Protein AF-A0A7X9KDM9-F1 (afdb_monomer_lite)

Secondary structure (DSSP, 8-state):
-HHHHHHHHHHHHHHT--HHHHHHHHHHTTTT-----SSTHHHHHHHHHHHHHHHHH-TTS-HHHHHHHHHTTTS----S-HHHHHHHHHHHHHHGGGTPPPPGGG--SHHHHHHHHHHHHHHHHHHHTT-----

Sequence (135 aa):
MRRVSILSGRLASAVGEDVEAAVVMGFLHDCARTDDKAGDGHAHDSSVLARRLLGRFYPHLDADRICHAIARHADGEVTDDGLAACLWDADRLELKRIGREIDLDLLSTEVAWRLARARAARRAVLIGGGHDGKS

pLDDT: mean 90.5, std 13.22, range [48.62, 98.75]

Structure (mmCIF, N/CA/C/O backbone):
data_AF-A0A7X9KDM9-F1
#
_entry.id   AF-A0A7X9KDM9-F1
#
loop_
_atom_site.group_PDB
_atom_site.id
_atom_site.type_symbol
_atom_site.label_atom_id
_atom_site.label_alt_id
_atom_site.label_comp_id
_atom_site.label_asym_id
_atom_site.label_entity_id
_atom_site.label_seq_id
_atom_site.pdbx_PDB_ins_code
_atom_site.Cartn_x
_atom_site.Cartn_y
_atom_site.Cartn_z
_atom_site.occupancy
_atom_site.B_iso_or_equiv
_atom_site.auth_seq_id
_atom_site.auth_comp_id
_atom_site.auth_asym_id
_atom_site.auth_atom_id
_atom_site.pdbx_PDB_model_num
ATOM 1 N N . MET A 1 1 ? 4.914 -9.417 3.758 1.00 69.62 1 MET A N 1
ATOM 2 C CA . MET A 1 1 ? 4.442 -8.777 5.011 1.00 69.62 1 MET A CA 1
ATOM 3 C C . MET A 1 1 ? 5.359 -7.658 5.519 1.00 69.62 1 MET A C 1
ATOM 5 O O . MET A 1 1 ? 5.106 -6.523 5.150 1.00 69.62 1 MET A O 1
ATOM 9 N N . ARG A 1 2 ? 6.447 -7.893 6.286 1.00 89.38 2 ARG A N 1
ATOM 10 C CA . ARG A 1 2 ? 7.178 -6.790 6.979 1.00 89.38 2 ARG A CA 1
ATOM 11 C C . ARG A 1 2 ? 7.693 -5.654 6.076 1.00 89.38 2 ARG A C 1
ATOM 13 O O . ARG A 1 2 ? 7.636 -4.497 6.475 1.00 89.38 2 ARG A O 1
ATOM 20 N N . ARG A 1 3 ? 8.227 -5.957 4.887 1.00 95.25 3 ARG A N 1
ATOM 21 C CA . ARG A 1 3 ? 8.768 -4.919 3.984 1.00 95.25 3 ARG A CA 1
ATOM 22 C C . ARG A 1 3 ? 7.677 -4.065 3.349 1.00 95.25 3 ARG A C 1
ATOM 24 O O . ARG A 1 3 ? 7.818 -2.850 3.364 1.00 95.25 3 ARG A O 1
ATOM 31 N N . VAL A 1 4 ? 6.610 -4.706 2.870 1.00 97.38 4 VAL A N 1
ATOM 32 C CA . VAL A 1 4 ? 5.429 -4.028 2.319 1.00 97.38 4 VAL A CA 1
ATOM 33 C C . VAL A 1 4 ? 4.838 -3.104 3.379 1.00 97.38 4 VAL A C 1
ATOM 35 O O . VAL A 1 4 ? 4.771 -1.914 3.142 1.00 97.38 4 VAL A O 1
ATOM 38 N N . SER A 1 5 ? 4.597 -3.598 4.599 1.00 98.19 5 SER A N 1
ATOM 39 C CA . SER A 1 5 ? 4.143 -2.785 5.742 1.00 98.19 5 SER A CA 1
ATOM 40 C C . SER A 1 5 ? 4.987 -1.521 5.980 1.00 98.19 5 SER A C 1
ATOM 42 O O . SER A 1 5 ? 4.458 -0.412 6.026 1.00 98.19 5 SER A O 1
ATOM 44 N N . ILE A 1 6 ? 6.316 -1.656 6.064 1.00 98.38 6 ILE A N 1
ATOM 45 C CA . ILE A 1 6 ? 7.209 -0.503 6.272 1.00 98.38 6 ILE A CA 1
ATOM 46 C C . ILE A 1 6 ? 7.176 0.455 5.074 1.00 98.38 6 ILE A C 1
ATOM 48 O O . ILE A 1 6 ? 7.240 1.672 5.251 1.00 98.38 6 ILE A O 1
ATOM 52 N N . LEU A 1 7 ? 7.138 -0.077 3.852 1.00 98.25 7 LEU A N 1
ATOM 53 C CA . LEU A 1 7 ? 7.154 0.729 2.639 1.00 98.25 7 LEU A CA 1
ATOM 54 C C . LEU A 1 7 ? 5.825 1.465 2.431 1.00 98.25 7 LEU A C 1
ATOM 56 O O . LEU A 1 7 ? 5.871 2.655 2.144 1.00 98.25 7 LEU A O 1
ATOM 60 N N . SER A 1 8 ? 4.683 0.821 2.676 1.00 98.62 8 SER A N 1
ATOM 61 C CA . SER A 1 8 ? 3.361 1.453 2.672 1.00 98.62 8 SER A CA 1
ATOM 62 C C . SER A 1 8 ? 3.309 2.626 3.644 1.00 98.62 8 SER A C 1
ATOM 64 O O . SER A 1 8 ? 2.908 3.710 3.244 1.00 98.62 8 SER A O 1
ATOM 66 N N . GLY A 1 9 ? 3.814 2.467 4.874 1.00 98.75 9 GLY A N 1
ATOM 67 C CA . GLY A 1 9 ? 3.894 3.577 5.832 1.00 98.75 9 GLY A CA 1
ATOM 68 C C . GLY A 1 9 ? 4.768 4.743 5.355 1.00 98.75 9 GLY A C 1
ATOM 69 O O . GLY A 1 9 ? 4.432 5.908 5.559 1.00 98.75 9 GLY A O 1
ATOM 70 N N . ARG A 1 10 ? 5.884 4.453 4.672 1.00 98.69 10 ARG A N 1
ATOM 71 C CA . ARG A 1 10 ? 6.751 5.494 4.086 1.00 98.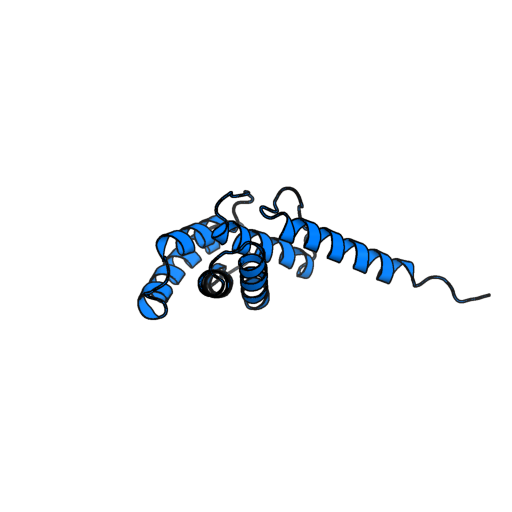69 10 ARG A CA 1
ATOM 72 C C . ARG A 1 10 ? 6.089 6.217 2.918 1.00 98.69 10 ARG A C 1
ATOM 74 O O . ARG A 1 10 ? 6.263 7.425 2.802 1.00 98.69 10 ARG A O 1
ATOM 81 N N . LEU A 1 11 ? 5.376 5.488 2.060 1.00 98.69 11 LEU A N 1
ATOM 82 C CA . LEU A 1 1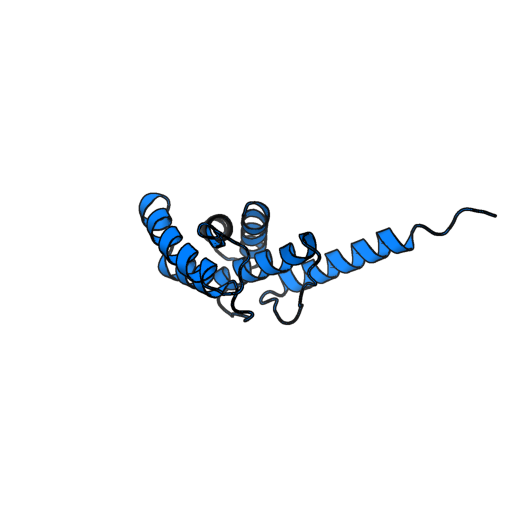1 ? 4.617 6.079 0.960 1.00 98.69 11 L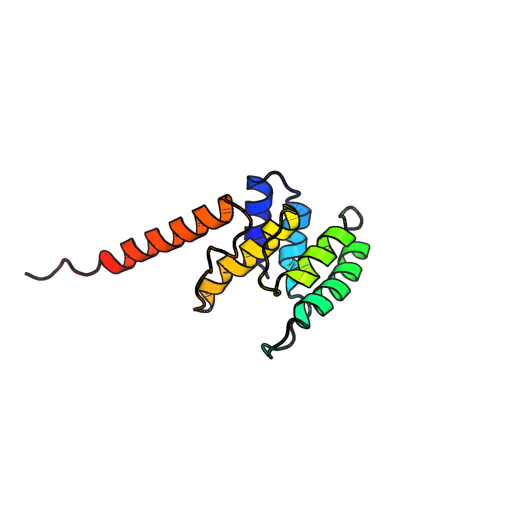EU A CA 1
ATOM 83 C C . LEU A 1 11 ? 3.481 6.945 1.509 1.00 98.69 11 LEU A C 1
ATOM 85 O O . LEU A 1 11 ? 3.395 8.103 1.120 1.00 98.69 11 LEU A O 1
ATOM 89 N N . ALA A 1 12 ? 2.724 6.449 2.493 1.00 98.75 12 ALA A N 1
ATOM 90 C CA . ALA A 1 12 ? 1.642 7.189 3.140 1.00 98.75 12 ALA A CA 1
ATOM 91 C C . ALA A 1 12 ? 2.138 8.504 3.747 1.00 98.75 12 ALA A C 1
ATOM 93 O O . ALA A 1 12 ? 1.602 9.568 3.450 1.00 98.75 12 ALA A O 1
ATOM 94 N N . SER A 1 13 ? 3.255 8.459 4.482 1.00 98.69 13 SER A N 1
ATOM 95 C CA . SER A 1 13 ? 3.890 9.669 5.010 1.00 98.69 13 SER A CA 1
ATOM 96 C C . SER A 1 13 ? 4.304 10.661 3.917 1.00 98.69 13 SER A C 1
ATOM 98 O O . SER A 1 13 ? 4.322 11.859 4.182 1.00 98.69 13 SER A O 1
ATOM 100 N N . ALA A 1 14 ? 4.685 10.191 2.726 1.00 98.38 14 ALA A N 1
ATOM 101 C CA . ALA A 1 14 ? 5.126 11.050 1.630 1.00 98.38 14 ALA A CA 1
ATOM 102 C C . ALA A 1 14 ? 3.961 11.662 0.837 1.00 98.38 14 ALA A C 1
ATOM 104 O O . ALA A 1 14 ? 4.135 12.733 0.260 1.00 98.38 14 ALA A O 1
ATOM 105 N N . VAL A 1 15 ? 2.800 11.000 0.805 1.00 97.94 15 VAL A N 1
ATOM 106 C CA . VAL A 1 15 ? 1.601 11.482 0.094 1.00 97.94 15 VAL A CA 1
ATOM 107 C C . VAL A 1 15 ? 0.565 12.135 1.015 1.00 97.94 15 VAL A C 1
ATOM 109 O O . VAL A 1 15 ? -0.435 12.645 0.528 1.00 97.94 15 VAL A O 1
ATOM 112 N N . GLY A 1 16 ? 0.814 12.168 2.329 1.00 98.06 16 GLY A N 1
ATOM 113 C CA . GLY A 1 16 ? -0.076 12.800 3.308 1.00 98.06 16 GLY A CA 1
ATOM 114 C C . GLY A 1 16 ? -1.249 11.923 3.759 1.00 98.06 16 GLY A C 1
ATOM 115 O O . GLY A 1 16 ? -2.267 12.455 4.186 1.00 98.06 16 GLY A O 1
ATOM 116 N N . GLU A 1 17 ? -1.110 10.601 3.666 1.00 98.44 17 GLU A N 1
ATOM 117 C CA . GLU A 1 17 ? -2.104 9.618 4.114 1.00 98.44 17 GLU A CA 1
ATOM 118 C C . GLU A 1 17 ? -1.806 9.090 5.525 1.00 98.44 17 GLU A C 1
ATOM 120 O O . GLU A 1 17 ? -0.718 9.285 6.079 1.00 98.44 17 GLU A O 1
ATOM 125 N N . ASP A 1 18 ? -2.779 8.383 6.102 1.00 98.50 18 ASP A N 1
ATOM 126 C CA . ASP A 1 18 ? -2.650 7.765 7.422 1.00 98.50 18 ASP A CA 1
ATOM 127 C C . ASP A 1 18 ? -1.565 6.669 7.429 1.00 98.50 18 ASP A C 1
ATOM 129 O O . ASP A 1 18 ? -1.691 5.595 6.831 1.00 98.50 18 ASP A O 1
ATOM 133 N N . VAL A 1 19 ? -0.474 6.951 8.146 1.00 98.75 19 VAL A N 1
ATOM 134 C CA . VAL A 1 19 ? 0.683 6.059 8.266 1.00 98.75 19 VAL A CA 1
ATOM 135 C C . VAL A 1 19 ? 0.350 4.795 9.056 1.00 98.75 19 VAL A C 1
ATOM 137 O O . VAL A 1 19 ? 0.853 3.726 8.707 1.00 98.75 19 VAL A O 1
ATOM 140 N N . GLU A 1 20 ? -0.470 4.881 10.107 1.00 98.69 20 GLU A N 1
ATOM 141 C CA . GLU A 1 20 ? -0.842 3.710 10.905 1.00 98.69 20 GLU A CA 1
ATOM 142 C C . GLU A 1 20 ? -1.685 2.756 10.062 1.00 98.69 20 GLU A C 1
ATOM 144 O O . GLU A 1 20 ? -1.341 1.575 9.948 1.00 98.69 20 GLU A O 1
ATOM 149 N N . ALA A 1 21 ? -2.717 3.282 9.396 1.00 98.69 21 ALA A N 1
ATOM 150 C CA . ALA A 1 21 ? -3.554 2.507 8.490 1.00 98.69 21 ALA A CA 1
ATOM 151 C C . ALA A 1 21 ? -2.713 1.820 7.406 1.00 98.69 21 ALA A C 1
ATOM 153 O O . ALA A 1 21 ? -2.875 0.621 7.157 1.00 98.69 21 ALA A O 1
ATOM 154 N N . ALA A 1 22 ? -1.746 2.541 6.830 1.00 98.69 22 ALA A N 1
ATOM 155 C CA . ALA A 1 22 ? -0.881 2.004 5.792 1.00 98.69 22 ALA A CA 1
ATOM 156 C C . ALA A 1 22 ? 0.061 0.894 6.286 1.00 98.69 22 ALA A C 1
ATOM 158 O O . ALA A 1 22 ? 0.258 -0.123 5.612 1.00 98.69 22 ALA A O 1
ATOM 159 N N . VAL A 1 23 ? 0.633 1.062 7.478 1.00 98.69 23 VAL A N 1
ATOM 160 C CA . VAL A 1 23 ? 1.489 0.049 8.110 1.00 98.69 23 VAL A CA 1
ATOM 161 C C . VAL A 1 23 ? 0.684 -1.206 8.441 1.00 98.69 23 VAL A C 1
ATOM 163 O O . VAL A 1 23 ? 1.142 -2.316 8.142 1.00 98.69 23 VAL A O 1
ATOM 166 N N . VAL A 1 24 ? -0.507 -1.041 9.024 1.00 98.50 24 VAL A N 1
ATOM 167 C CA . VAL A 1 24 ? -1.397 -2.142 9.413 1.00 98.50 24 VAL A CA 1
ATOM 168 C C . VAL A 1 24 ? -1.877 -2.905 8.182 1.00 98.50 24 VAL A C 1
ATOM 170 O O . VAL A 1 24 ? -1.694 -4.122 8.119 1.00 98.50 24 VAL A O 1
ATOM 173 N N . MET A 1 25 ? -2.397 -2.226 7.155 1.00 97.94 25 MET A N 1
ATOM 174 C CA . MET A 1 25 ? -2.857 -2.907 5.938 1.00 97.94 25 MET A CA 1
ATOM 175 C C . MET A 1 25 ? -1.711 -3.634 5.223 1.00 97.94 25 MET A C 1
ATOM 177 O O . MET A 1 25 ? -1.868 -4.783 4.819 1.00 97.94 25 MET A O 1
ATOM 181 N N . GLY A 1 26 ? -0.515 -3.036 5.153 1.00 98.12 26 GLY A N 1
ATOM 182 C CA . GLY A 1 26 ? 0.650 -3.684 4.550 1.00 98.12 26 GLY A CA 1
ATOM 183 C C . GLY A 1 26 ? 1.143 -4.898 5.343 1.00 98.12 26 GLY A C 1
ATOM 184 O O . GLY A 1 26 ? 1.766 -5.799 4.776 1.00 98.12 26 GLY A O 1
ATOM 185 N N . PHE A 1 27 ? 0.848 -4.980 6.642 1.00 98.00 27 PHE A N 1
ATOM 186 C CA . PHE A 1 27 ? 1.095 -6.190 7.424 1.00 98.00 27 PHE A CA 1
ATOM 187 C C . PHE A 1 27 ? 0.059 -7.282 7.118 1.00 98.00 27 PHE A 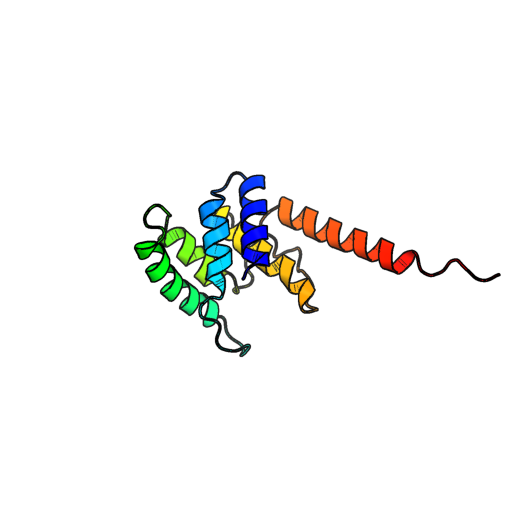C 1
ATOM 189 O O . PHE A 1 27 ? 0.427 -8.450 7.006 1.00 98.00 27 PHE A O 1
ATOM 196 N N . LEU A 1 28 ? -1.204 -6.891 6.926 1.00 97.31 28 LEU A N 1
ATOM 197 C CA . LEU A 1 28 ? -2.347 -7.791 6.769 1.00 97.31 28 LEU A CA 1
ATOM 198 C C . LEU A 1 28 ? -2.637 -8.242 5.326 1.00 97.31 28 LEU A C 1
ATOM 200 O O . LEU A 1 28 ? -3.335 -9.236 5.165 1.00 97.31 28 LEU A O 1
ATOM 204 N N . HIS A 1 29 ? -2.124 -7.566 4.293 1.00 95.94 29 HIS A N 1
ATOM 205 C CA . HIS A 1 29 ? -2.573 -7.769 2.900 1.00 95.94 29 HIS A CA 1
ATOM 206 C C . HIS A 1 29 ? -2.480 -9.207 2.362 1.00 95.94 29 HIS A C 1
ATOM 208 O O . HIS A 1 29 ? -3.265 -9.582 1.501 1.00 95.94 29 HIS A O 1
ATOM 214 N N . ASP A 1 30 ? -1.570 -10.008 2.918 1.00 94.19 30 ASP A N 1
ATOM 215 C CA . ASP A 1 30 ? -1.331 -11.407 2.546 1.00 94.19 30 ASP A CA 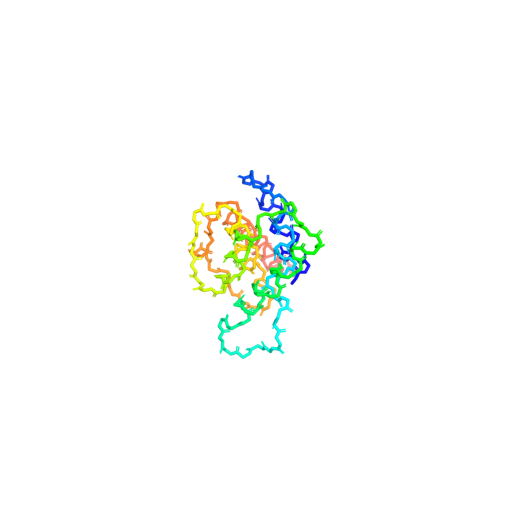1
ATOM 216 C C . ASP A 1 30 ? -1.605 -12.395 3.686 1.00 94.19 30 ASP A C 1
ATOM 218 O O . ASP A 1 30 ? -1.124 -13.529 3.663 1.00 94.19 30 ASP A O 1
ATOM 222 N N . CYS A 1 31 ? -2.286 -11.970 4.755 1.00 93.06 31 CYS A N 1
ATOM 223 C CA . CYS A 1 31 ? -2.408 -12.771 5.978 1.00 93.06 31 CYS A CA 1
ATOM 224 C C . CYS A 1 31 ? -3.147 -14.104 5.790 1.00 93.06 31 CYS A C 1
ATOM 226 O O . CYS A 1 31 ? -2.994 -14.990 6.629 1.00 93.06 31 CYS A O 1
ATOM 228 N N . ALA A 1 32 ? -3.890 -14.264 4.693 1.00 90.81 32 ALA A N 1
ATOM 229 C CA . ALA A 1 32 ? -4.558 -15.506 4.319 1.00 90.81 32 ALA A CA 1
ATOM 230 C C . ALA A 1 32 ? -3.872 -16.268 3.166 1.00 90.81 32 ALA A C 1
ATOM 232 O O . ALA A 1 32 ? -4.430 -17.244 2.666 1.00 90.81 32 ALA A O 1
ATOM 233 N N . ARG A 1 33 ? -2.670 -15.868 2.724 1.00 85.00 33 ARG A N 1
ATOM 234 C CA . ARG A 1 33 ? -1.947 -16.589 1.665 1.00 85.00 33 ARG A CA 1
ATOM 235 C C . ARG A 1 33 ? -1.497 -17.962 2.173 1.00 85.00 33 ARG A C 1
ATOM 237 O O . ARG A 1 33 ? -0.664 -18.052 3.073 1.00 85.00 33 ARG A O 1
ATOM 244 N N . THR A 1 34 ? -2.054 -19.023 1.592 1.00 78.19 34 THR A N 1
ATOM 245 C CA . THR A 1 34 ? -1.784 -20.420 1.981 1.00 78.19 34 THR A CA 1
ATOM 246 C C . THR A 1 34 ? -0.971 -21.194 0.942 1.00 78.19 34 THR A C 1
ATOM 248 O O . THR A 1 34 ? -0.258 -22.123 1.317 1.00 78.19 34 THR A O 1
ATOM 251 N N . ASP A 1 35 ? -1.003 -20.792 -0.331 1.00 68.62 35 ASP A N 1
ATOM 252 C CA . ASP A 1 35 ? -0.117 -21.278 -1.390 1.00 68.62 35 ASP A CA 1
ATOM 253 C C . ASP A 1 35 ? 0.112 -20.212 -2.487 1.00 68.62 35 ASP A C 1
ATOM 255 O O . ASP A 1 35 ? -0.511 -19.152 -2.479 1.00 68.62 35 ASP A O 1
ATOM 259 N N . ASP A 1 36 ? 1.053 -20.481 -3.402 1.00 64.06 36 ASP A N 1
ATOM 260 C CA . ASP A 1 36 ? 1.366 -19.633 -4.570 1.00 64.06 36 ASP A CA 1
ATOM 261 C C . ASP A 1 36 ? 0.528 -20.026 -5.810 1.00 64.06 36 ASP A C 1
ATOM 263 O O . ASP A 1 36 ? 0.927 -19.766 -6.952 1.00 64.06 36 ASP A O 1
ATOM 267 N N . LYS A 1 37 ? -0.601 -20.732 -5.633 1.00 54.75 37 LYS A N 1
ATOM 268 C CA . LYS A 1 37 ? -1.414 -21.168 -6.776 1.00 54.75 37 LYS A CA 1
ATOM 269 C C . LYS A 1 37 ? -2.140 -19.976 -7.395 1.00 54.75 37 LYS A C 1
ATOM 271 O O . LYS A 1 37 ? -2.507 -19.022 -6.722 1.00 54.75 37 LYS A O 1
ATOM 276 N N . ALA A 1 38 ? -2.318 -20.037 -8.711 1.00 48.62 38 ALA A N 1
ATOM 277 C CA . ALA A 1 38 ? -2.860 -18.941 -9.500 1.00 48.62 38 ALA A CA 1
ATOM 278 C C . ALA A 1 38 ? -4.291 -18.569 -9.066 1.00 48.62 38 ALA A C 1
ATOM 280 O O . ALA A 1 38 ? -5.210 -19.376 -9.208 1.00 48.62 38 ALA A O 1
ATOM 281 N N . GLY A 1 39 ? -4.461 -17.335 -8.584 1.00 62.44 39 GLY A N 1
ATOM 282 C CA . GLY A 1 39 ? -5.750 -16.682 -8.359 1.00 62.44 39 GLY A CA 1
ATOM 283 C C . GLY A 1 39 ? -5.684 -15.611 -7.267 1.00 62.44 39 GLY A C 1
ATOM 284 O O . GLY A 1 39 ? -4.959 -15.764 -6.290 1.00 62.44 39 GLY A O 1
ATOM 285 N N . ASP A 1 40 ? -6.501 -14.564 -7.391 1.00 64.38 40 ASP A N 1
ATOM 286 C CA . ASP A 1 40 ? -6.586 -13.454 -6.419 1.00 64.38 40 ASP A CA 1
ATOM 287 C C . ASP A 1 40 ? -7.371 -13.823 -5.142 1.00 64.38 40 ASP A C 1
ATOM 289 O O . ASP A 1 40 ? -7.736 -12.970 -4.331 1.00 64.38 40 ASP A O 1
ATOM 293 N N . GLY A 1 41 ? -7.625 -15.121 -4.926 1.00 79.88 41 GLY A N 1
ATOM 294 C CA . GLY A 1 41 ? -8.344 -15.627 -3.756 1.00 79.88 41 GLY A CA 1
ATOM 295 C C . GLY A 1 41 ? -7.684 -15.213 -2.440 1.00 79.88 41 GLY A C 1
ATOM 296 O O . GLY A 1 41 ? -8.382 -14.861 -1.491 1.00 79.88 41 GLY A O 1
ATOM 297 N N . HIS A 1 42 ? -6.345 -15.137 -2.397 1.00 88.75 42 HIS A N 1
ATOM 298 C CA . HIS A 1 42 ? -5.637 -14.701 -1.188 1.00 88.75 42 HIS A CA 1
ATOM 299 C C . HIS A 1 42 ? -5.952 -13.249 -0.821 1.00 88.75 42 HIS A C 1
ATOM 301 O O . HIS A 1 42 ? -5.960 -12.930 0.367 1.00 88.75 42 HIS A O 1
ATOM 307 N N . ALA A 1 43 ? -6.193 -12.370 -1.799 1.00 91.75 43 ALA A N 1
ATOM 308 C CA . ALA A 1 43 ? -6.487 -10.962 -1.553 1.00 91.75 43 ALA A CA 1
ATOM 309 C C . ALA A 1 43 ? -7.868 -10.822 -0.904 1.00 91.75 43 ALA A C 1
ATOM 311 O O . ALA A 1 43 ? -8.008 -10.181 0.144 1.00 91.75 43 ALA A O 1
ATOM 312 N N . HIS A 1 44 ? -8.867 -11.515 -1.460 1.00 92.69 44 HIS A N 1
ATOM 313 C CA . HIS A 1 44 ? -10.201 -11.583 -0.873 1.00 92.69 44 HIS A CA 1
ATOM 314 C C . HIS A 1 44 ? -10.167 -12.175 0.542 1.00 92.69 44 HIS A C 1
ATOM 316 O O . HIS A 1 44 ? -10.626 -11.531 1.489 1.00 92.69 44 HIS A O 1
ATOM 322 N N . ASP A 1 45 ? -9.561 -13.349 0.721 1.00 93.44 45 ASP A N 1
ATOM 323 C CA . ASP A 1 45 ? -9.507 -14.028 2.018 1.00 93.44 45 ASP A CA 1
ATOM 324 C C . ASP A 1 45 ? -8.749 -13.200 3.068 1.00 93.44 45 ASP A C 1
ATOM 326 O O . ASP A 1 45 ? -9.165 -13.110 4.230 1.00 93.44 45 ASP A O 1
ATOM 330 N N . SER A 1 46 ? -7.672 -12.520 2.656 1.00 95.75 46 SER A N 1
ATOM 331 C CA . SER A 1 46 ? -6.918 -11.620 3.533 1.00 95.75 46 SER A CA 1
ATOM 332 C C . SER A 1 46 ? -7.756 -10.415 3.946 1.00 95.75 46 SER A C 1
ATOM 334 O O . SER A 1 46 ? -7.651 -9.988 5.092 1.00 95.75 46 SER A O 1
ATOM 336 N N . SER A 1 47 ? -8.636 -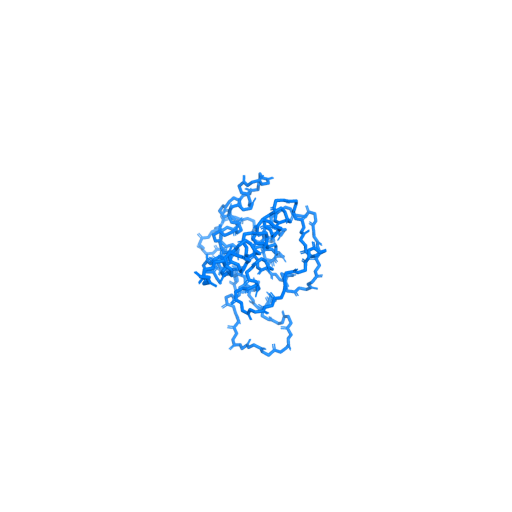9.898 3.081 1.00 96.94 47 SER A N 1
ATOM 337 C CA . SER A 1 47 ? -9.552 -8.808 3.443 1.00 96.94 47 SER A CA 1
ATOM 338 C C . SER A 1 47 ? -10.575 -9.245 4.503 1.00 96.94 47 SER A C 1
ATOM 340 O O . SER A 1 47 ? -10.828 -8.521 5.470 1.00 96.94 47 SER A O 1
ATOM 342 N N . VAL A 1 48 ? -11.105 -10.469 4.390 1.00 96.19 48 VAL A N 1
ATOM 343 C CA . VAL A 1 48 ? -12.055 -11.039 5.357 1.00 96.19 48 VAL A CA 1
ATOM 344 C C . VAL A 1 48 ? -11.384 -11.250 6.716 1.00 96.19 48 VAL A C 1
ATOM 346 O O . VAL A 1 48 ? -11.959 -10.909 7.756 1.00 96.19 48 VAL A O 1
ATOM 349 N N . LEU A 1 49 ? -10.158 -11.782 6.727 1.00 96.38 49 LEU A N 1
ATOM 350 C CA . LEU A 1 49 ? -9.381 -11.953 7.954 1.00 96.38 49 LEU A CA 1
ATOM 351 C C . LEU A 1 49 ? -8.969 -10.599 8.557 1.00 96.38 49 LEU A C 1
ATOM 353 O O . LEU A 1 49 ? -9.119 -10.399 9.767 1.00 96.38 49 LEU A O 1
ATOM 357 N N . ALA A 1 50 ? -8.529 -9.649 7.728 1.00 97.62 50 ALA A N 1
ATOM 358 C CA . ALA A 1 50 ? -8.155 -8.305 8.151 1.00 97.62 50 ALA A CA 1
ATOM 359 C C . ALA A 1 50 ? -9.311 -7.597 8.860 1.00 97.62 50 ALA A C 1
ATOM 361 O O . ALA A 1 50 ? -9.098 -7.053 9.940 1.00 97.62 50 ALA A O 1
ATOM 362 N N . ARG A 1 51 ? -10.547 -7.685 8.347 1.00 98.31 51 ARG A N 1
ATOM 363 C CA . ARG A 1 51 ? -11.731 -7.086 8.990 1.00 98.31 51 ARG A CA 1
ATOM 364 C C . ARG A 1 51 ? -11.893 -7.511 10.448 1.00 98.31 51 ARG A C 1
ATOM 366 O O . ARG A 1 51 ? -12.156 -6.678 11.314 1.00 98.31 51 ARG A O 1
ATOM 373 N N . ARG A 1 52 ? -11.718 -8.806 10.733 1.00 97.19 52 ARG A N 1
ATOM 374 C CA . ARG A 1 52 ? -11.831 -9.347 12.099 1.00 97.19 52 ARG A CA 1
ATOM 375 C C . ARG A 1 52 ? -10.728 -8.809 13.011 1.00 97.19 52 ARG A C 1
ATOM 377 O O . ARG A 1 52 ? -10.986 -8.518 14.176 1.00 97.19 52 ARG A O 1
ATOM 384 N N . LEU A 1 53 ? -9.507 -8.686 12.490 1.00 97.69 53 LEU A N 1
ATOM 385 C CA . LEU A 1 53 ? -8.354 -8.179 13.236 1.00 97.69 53 LEU A CA 1
ATOM 386 C C . LEU A 1 53 ? -8.452 -6.671 13.485 1.00 97.69 53 LEU A C 1
ATOM 388 O O . LEU A 1 53 ? -8.189 -6.233 14.602 1.00 97.69 53 LEU A O 1
ATOM 392 N N . LEU A 1 54 ? -8.892 -5.898 12.492 1.00 98.31 54 LEU A N 1
ATOM 393 C CA . LEU A 1 54 ? -9.109 -4.454 12.599 1.00 98.31 54 LEU A CA 1
ATOM 394 C C . LEU A 1 54 ? -10.155 -4.143 13.666 1.00 98.31 54 LEU A C 1
ATOM 396 O O . LEU A 1 54 ? -9.857 -3.421 14.608 1.00 98.31 54 LEU A O 1
ATOM 400 N N . GLY A 1 55 ? -11.327 -4.783 13.616 1.00 97.75 55 GLY A N 1
ATOM 401 C CA . GLY A 1 55 ? -12.368 -4.559 14.625 1.00 97.75 55 GLY A CA 1
ATOM 402 C C . GLY A 1 55 ? -11.937 -4.910 16.057 1.00 97.75 55 GLY A C 1
ATOM 403 O O . GLY A 1 55 ? -12.450 -4.333 17.011 1.00 97.75 55 GLY A O 1
ATOM 404 N N . ARG A 1 56 ? -10.985 -5.839 16.224 1.00 97.69 56 ARG A N 1
ATOM 405 C CA . ARG A 1 56 ? -10.492 -6.262 17.542 1.00 97.69 56 ARG A CA 1
ATOM 406 C C . ARG A 1 56 ? -9.337 -5.411 18.068 1.00 97.69 56 ARG A C 1
ATOM 408 O O . ARG A 1 56 ? -9.287 -5.159 19.268 1.00 97.69 56 ARG A O 1
ATOM 415 N N . PHE A 1 57 ? -8.382 -5.055 17.212 1.00 98.19 57 PHE A N 1
ATOM 416 C CA . PHE A 1 57 ? -7.103 -4.465 17.626 1.00 98.19 57 PHE A CA 1
ATOM 417 C C . PHE A 1 57 ? -6.912 -3.019 17.166 1.00 98.19 57 PHE A C 1
ATOM 419 O O . PHE A 1 57 ? -6.117 -2.307 17.767 1.00 98.19 57 PHE A O 1
ATOM 426 N N . TYR A 1 58 ? -7.648 -2.588 16.142 1.00 98.00 58 TYR A N 1
ATOM 427 C CA . TYR A 1 58 ? -7.553 -1.257 15.543 1.00 98.00 58 TYR A CA 1
ATOM 428 C C . TYR A 1 58 ? -8.947 -0.661 15.270 1.00 98.00 58 TYR A C 1
ATOM 430 O O . TYR A 1 58 ? -9.250 -0.297 14.132 1.00 98.00 58 TYR A O 1
ATOM 438 N N . PRO A 1 59 ? -9.835 -0.585 16.280 1.00 97.75 59 PRO A N 1
ATOM 439 C CA . PRO A 1 59 ? -11.220 -0.150 16.082 1.00 97.75 59 PRO A CA 1
ATOM 440 C C . PRO A 1 59 ? -11.348 1.323 15.662 1.00 97.75 59 PRO A C 1
ATOM 442 O O . PRO A 1 59 ? -12.432 1.750 15.278 1.00 97.75 59 PRO A O 1
ATOM 445 N N . HIS A 1 60 ? -10.269 2.104 15.763 1.00 98.25 60 HIS A N 1
ATOM 446 C CA . HIS A 1 60 ? -10.206 3.502 15.339 1.00 98.25 60 HIS A CA 1
ATOM 447 C C . HIS A 1 60 ? -9.883 3.683 13.851 1.00 98.25 60 HIS A C 1
ATOM 449 O O . HIS A 1 60 ? -10.038 4.790 13.345 1.00 98.25 60 HIS A O 1
ATOM 455 N N . LEU A 1 61 ? -9.433 2.632 13.159 1.00 98.31 61 LEU A N 1
ATOM 456 C CA . LEU A 1 61 ? -9.115 2.691 11.733 1.00 98.31 61 LEU A CA 1
ATOM 457 C C . LEU A 1 61 ? -10.354 2.423 10.873 1.00 98.31 61 LEU A C 1
ATOM 459 O O . LEU A 1 61 ? -11.228 1.633 11.236 1.00 98.31 61 LEU A O 1
ATOM 463 N N . ASP A 1 62 ? -10.386 3.023 9.682 1.00 98.12 62 ASP A N 1
ATOM 464 C CA . ASP A 1 62 ? -11.416 2.753 8.679 1.00 98.12 62 ASP A CA 1
ATOM 465 C C . ASP A 1 62 ? -11.240 1.343 8.093 1.00 98.12 62 ASP A C 1
ATOM 467 O O . ASP A 1 62 ? -10.489 1.102 7.141 1.00 98.12 62 ASP A O 1
ATOM 471 N N . ALA A 1 63 ? -11.935 0.382 8.702 1.00 98.19 63 ALA A N 1
ATOM 472 C CA . ALA A 1 63 ? -11.864 -1.010 8.297 1.00 98.19 63 ALA A CA 1
ATOM 473 C C . ALA A 1 63 ? -12.401 -1.243 6.879 1.00 98.19 63 ALA A C 1
ATOM 475 O O . ALA A 1 63 ? -11.925 -2.160 6.211 1.00 98.19 63 ALA A O 1
ATOM 476 N N . ASP A 1 64 ? -13.357 -0.442 6.403 1.00 98.31 64 ASP A N 1
ATOM 477 C CA . ASP A 1 64 ? -13.942 -0.615 5.073 1.00 98.31 64 ASP A CA 1
ATOM 478 C C . ASP A 1 64 ? -12.942 -0.209 3.993 1.00 98.31 64 ASP A C 1
ATOM 480 O O . ASP A 1 64 ? -12.661 -1.010 3.094 1.00 98.31 64 ASP A O 1
ATOM 484 N N . ARG A 1 65 ? -12.320 0.968 4.142 1.00 98.31 65 ARG A N 1
ATOM 485 C CA . ARG A 1 65 ? -11.265 1.452 3.238 1.00 98.31 65 ARG A CA 1
ATOM 486 C C . ARG A 1 65 ? -10.063 0.505 3.215 1.00 98.31 65 ARG A C 1
ATOM 488 O O . ARG A 1 65 ? -9.593 0.130 2.140 1.00 98.31 65 ARG A O 1
ATOM 495 N N . ILE A 1 66 ? -9.612 0.036 4.384 1.00 98.56 66 ILE A N 1
ATOM 496 C CA . ILE A 1 66 ? -8.492 -0.917 4.484 1.00 98.56 66 ILE A CA 1
ATOM 497 C C . ILE A 1 66 ? -8.837 -2.262 3.832 1.00 98.56 66 ILE A C 1
ATOM 499 O O . ILE A 1 66 ? -8.031 -2.807 3.077 1.00 98.56 66 ILE A O 1
ATOM 503 N N . CYS A 1 67 ? -10.019 -2.820 4.108 1.00 98.25 67 CYS A N 1
ATOM 504 C CA . CYS A 1 67 ? -10.410 -4.105 3.527 1.00 98.25 67 CYS A CA 1
ATOM 505 C C . CYS A 1 67 ? -10.563 -4.012 2.007 1.00 98.25 67 CYS A C 1
ATOM 507 O O . CYS A 1 67 ? -10.177 -4.951 1.316 1.00 98.25 67 CYS A O 1
ATOM 509 N N . HIS A 1 68 ? -11.069 -2.890 1.485 1.00 97.94 68 HIS A N 1
ATOM 510 C CA . HIS A 1 68 ? -11.129 -2.645 0.046 1.00 97.94 68 HIS A CA 1
ATOM 511 C C . HIS A 1 68 ? -9.729 -2.638 -0.583 1.00 97.94 68 HIS A C 1
ATOM 513 O O . HIS A 1 68 ? -9.486 -3.363 -1.547 1.00 97.94 68 HIS A O 1
ATOM 519 N N . ALA A 1 69 ? -8.786 -1.894 0.009 1.00 98.12 69 ALA A N 1
ATOM 520 C CA . ALA A 1 69 ? -7.402 -1.856 -0.456 1.00 98.12 69 ALA A CA 1
ATOM 521 C C . ALA A 1 69 ? -6.757 -3.253 -0.469 1.00 98.12 69 ALA A C 1
ATOM 523 O O . ALA A 1 69 ? -6.090 -3.614 -1.439 1.00 98.12 69 ALA A O 1
ATOM 524 N N . ILE A 1 70 ? -6.978 -4.057 0.578 1.00 97.88 70 ILE A N 1
ATOM 525 C CA . ILE A 1 70 ? -6.461 -5.430 0.664 1.00 97.88 70 ILE A CA 1
ATOM 526 C C . ILE A 1 70 ? -7.119 -6.342 -0.375 1.00 97.88 70 ILE A C 1
ATOM 528 O O . ILE A 1 70 ? -6.415 -7.107 -1.023 1.00 97.88 70 ILE A O 1
ATOM 532 N N . ALA A 1 71 ? -8.435 -6.268 -0.567 1.00 96.62 71 ALA A N 1
ATOM 533 C CA . ALA A 1 71 ? -9.152 -7.170 -1.470 1.00 96.62 71 ALA A CA 1
ATOM 534 C C . ALA A 1 71 ? -8.720 -7.037 -2.938 1.00 96.62 71 ALA A C 1
ATOM 536 O O . ALA A 1 71 ? -8.878 -7.989 -3.691 1.00 96.62 71 ALA A O 1
ATOM 537 N N . ARG A 1 72 ? -8.189 -5.870 -3.320 1.00 95.75 72 ARG A N 1
ATOM 538 C CA . ARG A 1 72 ? -7.879 -5.492 -4.707 1.00 95.75 72 ARG A CA 1
ATOM 539 C C . ARG A 1 72 ? -6.378 -5.407 -5.011 1.00 95.75 72 ARG A C 1
ATOM 541 O O . ARG A 1 72 ? -5.992 -5.076 -6.128 1.00 95.75 72 ARG A O 1
ATOM 548 N N . HIS A 1 73 ? -5.504 -5.658 -4.029 1.00 95.31 73 HIS A N 1
ATOM 549 C CA . HIS A 1 73 ? -4.067 -5.370 -4.176 1.00 95.31 73 HIS A CA 1
ATOM 550 C C . HIS A 1 73 ? -3.369 -6.188 -5.275 1.00 95.31 73 HIS A C 1
ATOM 552 O O . HIS A 1 73 ? -2.346 -5.748 -5.806 1.00 95.31 73 HIS A O 1
ATOM 558 N N . ALA A 1 74 ? -3.915 -7.358 -5.619 1.00 91.88 74 ALA A N 1
ATOM 559 C CA . ALA A 1 74 ? -3.349 -8.277 -6.602 1.00 91.88 74 ALA A CA 1
ATOM 560 C C . ALA A 1 74 ? -3.900 -8.079 -8.028 1.00 91.88 74 ALA A C 1
ATOM 562 O O . ALA A 1 74 ? -3.325 -8.611 -8.973 1.00 91.88 74 ALA A O 1
ATOM 563 N N . ASP A 1 75 ? -4.925 -7.243 -8.205 1.00 92.00 75 ASP A N 1
ATOM 564 C CA . ASP A 1 75 ? -5.764 -7.228 -9.415 1.00 92.00 75 ASP A CA 1
ATOM 565 C C . ASP A 1 75 ? -5.112 -6.522 -10.618 1.00 92.00 75 ASP A C 1
ATOM 567 O O . ASP A 1 75 ? -5.673 -6.479 -11.709 1.00 92.00 75 ASP A O 1
ATOM 571 N N . GLY A 1 76 ? -3.914 -5.958 -10.435 1.00 90.88 76 GLY A N 1
ATOM 572 C CA . GLY A 1 76 ? -3.158 -5.325 -11.519 1.00 90.88 76 GLY A CA 1
ATOM 573 C C . GLY A 1 76 ? -3.707 -3.971 -11.980 1.00 90.88 76 GLY A C 1
ATOM 574 O O . GLY A 1 76 ? -3.527 -3.610 -13.136 1.00 90.88 76 GLY A O 1
ATOM 575 N N . GLU A 1 77 ? -4.356 -3.211 -11.095 1.00 93.44 77 GLU A N 1
ATOM 576 C CA . GLU A 1 77 ? -4.933 -1.893 -11.409 1.00 93.44 77 GLU A CA 1
ATOM 577 C C . GLU A 1 77 ? -4.238 -0.732 -10.681 1.00 93.44 77 GLU A C 1
ATOM 579 O O . GLU A 1 77 ? -3.527 -0.935 -9.696 1.00 93.44 77 GLU A O 1
ATOM 584 N N . VAL A 1 78 ? -4.466 0.502 -11.132 1.00 97.25 78 VAL A N 1
ATOM 585 C CA . VAL A 1 78 ? -4.088 1.738 -10.418 1.00 97.25 78 VAL A CA 1
ATOM 586 C C . VAL A 1 78 ? -5.302 2.357 -9.725 1.00 97.25 78 VAL A C 1
ATOM 588 O O . VAL A 1 78 ? -6.440 2.013 -10.038 1.00 97.25 78 VAL A O 1
ATOM 591 N N . THR A 1 79 ? -5.073 3.252 -8.766 1.00 98.06 79 THR A N 1
ATOM 592 C CA . THR A 1 79 ? -6.148 3.890 -7.993 1.00 98.06 79 THR A CA 1
ATOM 593 C C . THR A 1 79 ? -5.812 5.326 -7.609 1.00 98.06 79 THR A C 1
ATOM 595 O O . THR A 1 79 ? -4.649 5.652 -7.375 1.00 98.06 79 THR A O 1
ATOM 598 N N . ASP A 1 80 ? -6.850 6.157 -7.492 1.00 97.31 80 ASP A N 1
ATOM 599 C CA . ASP A 1 80 ? -6.771 7.520 -6.956 1.00 97.31 80 ASP A CA 1
ATOM 600 C C . ASP A 1 80 ? -6.964 7.563 -5.425 1.00 97.31 80 ASP A C 1
ATOM 602 O O . ASP A 1 80 ? -6.760 8.605 -4.800 1.00 97.31 80 ASP A O 1
ATOM 606 N N . ASP A 1 81 ? -7.345 6.445 -4.790 1.00 98.06 81 ASP A N 1
ATOM 607 C CA . ASP A 1 81 ? -7.377 6.352 -3.328 1.00 98.06 81 ASP A CA 1
ATOM 608 C C . ASP A 1 81 ? -5.946 6.272 -2.782 1.00 98.06 81 ASP A C 1
ATOM 610 O O . ASP A 1 81 ? -5.258 5.261 -2.942 1.00 98.06 81 ASP A O 1
ATOM 614 N N . GLY A 1 82 ? -5.493 7.342 -2.123 1.00 98.31 82 GLY A N 1
ATOM 615 C CA . GLY A 1 82 ? -4.103 7.476 -1.686 1.00 98.31 82 GLY A CA 1
ATOM 616 C C . GLY A 1 82 ? -3.643 6.369 -0.736 1.00 98.31 82 GLY A C 1
ATOM 617 O O . GLY A 1 82 ? -2.498 5.914 -0.823 1.00 98.31 82 GLY A O 1
ATOM 618 N N . LEU A 1 83 ? -4.527 5.883 0.139 1.00 98.12 83 LEU A N 1
ATOM 619 C CA . LEU A 1 83 ? -4.203 4.799 1.059 1.00 98.12 83 LEU A CA 1
ATOM 620 C C . LEU A 1 83 ? -4.038 3.475 0.301 1.00 98.12 83 LEU A C 1
ATOM 622 O O . LEU A 1 83 ? -2.999 2.833 0.437 1.00 98.12 83 LEU A O 1
ATOM 626 N N . ALA A 1 84 ? -4.989 3.092 -0.553 1.00 98.62 84 ALA A N 1
ATOM 627 C CA . ALA A 1 84 ? -4.890 1.896 -1.387 1.00 98.62 84 ALA A CA 1
ATOM 628 C C . ALA A 1 84 ? -3.662 1.940 -2.309 1.00 98.62 84 ALA A C 1
ATOM 630 O O . ALA A 1 84 ? -2.902 0.969 -2.363 1.00 98.62 84 ALA A O 1
ATOM 631 N N . ALA A 1 85 ? -3.397 3.091 -2.933 1.00 98.62 85 ALA A N 1
ATOM 632 C CA . ALA A 1 85 ? -2.213 3.332 -3.751 1.00 98.62 85 ALA A CA 1
ATOM 633 C C . ALA A 1 85 ? -0.915 3.007 -2.987 1.00 98.62 85 ALA A C 1
ATOM 635 O O . ALA A 1 85 ? -0.044 2.308 -3.506 1.00 98.62 85 ALA A O 1
ATOM 636 N N . CYS A 1 86 ? -0.803 3.419 -1.718 1.00 98.69 86 CYS A N 1
ATOM 637 C CA . CYS A 1 86 ? 0.364 3.121 -0.881 1.00 98.69 86 CYS A CA 1
ATOM 638 C C . CYS A 1 86 ? 0.560 1.622 -0.600 1.00 98.69 86 CYS A C 1
ATOM 640 O O . CYS A 1 86 ? 1.700 1.174 -0.438 1.00 98.69 86 CYS A O 1
ATOM 642 N N . LEU A 1 87 ? -0.515 0.835 -0.500 1.00 98.62 87 LEU A N 1
ATOM 643 C CA . LEU A 1 87 ? -0.406 -0.619 -0.347 1.00 98.62 87 LEU A CA 1
ATOM 644 C C . LEU A 1 87 ? 0.059 -1.258 -1.651 1.00 98.62 87 LEU A C 1
ATOM 646 O O . LEU A 1 87 ? 1.033 -2.012 -1.656 1.00 98.62 87 LEU A O 1
ATOM 650 N N . TRP A 1 88 ? -0.635 -0.944 -2.742 1.00 98.19 88 TRP A N 1
ATOM 651 C CA . TRP A 1 88 ? -0.435 -1.593 -4.033 1.00 98.19 88 TRP A CA 1
ATOM 652 C C . TRP A 1 88 ? 0.956 -1.293 -4.586 1.00 98.19 88 TRP A C 1
ATOM 654 O O . TRP A 1 88 ? 1.682 -2.206 -4.982 1.00 98.19 88 TRP A O 1
ATOM 664 N N . ASP A 1 89 ? 1.382 -0.032 -4.512 1.00 98.44 89 ASP A N 1
ATOM 665 C CA . ASP A 1 89 ? 2.722 0.379 -4.917 1.00 98.44 89 ASP A CA 1
ATOM 666 C C . ASP A 1 89 ? 3.797 -0.312 -4.077 1.00 98.44 89 ASP A C 1
ATOM 668 O O . ASP A 1 89 ? 4.806 -0.774 -4.611 1.00 98.44 89 ASP A O 1
ATOM 672 N N . ALA A 1 90 ? 3.603 -0.410 -2.757 1.00 98.25 90 ALA A N 1
ATOM 673 C CA . ALA A 1 90 ? 4.569 -1.061 -1.880 1.00 98.25 90 ALA A CA 1
ATOM 674 C C . ALA A 1 90 ? 4.714 -2.558 -2.182 1.00 98.25 90 ALA A C 1
ATOM 676 O O . ALA A 1 90 ? 5.838 -3.063 -2.170 1.00 98.25 90 ALA A O 1
ATOM 677 N N . ASP A 1 91 ? 3.614 -3.258 -2.462 1.00 96.69 91 ASP A N 1
ATOM 678 C CA . ASP A 1 91 ? 3.651 -4.675 -2.823 1.00 96.69 91 ASP A CA 1
ATOM 679 C C . ASP A 1 91 ? 4.342 -4.891 -4.181 1.00 96.69 91 ASP A C 1
ATOM 681 O O . ASP A 1 91 ? 5.310 -5.653 -4.288 1.00 96.69 91 ASP A O 1
ATOM 685 N N . ARG A 1 92 ? 3.970 -4.099 -5.196 1.00 96.50 92 ARG A N 1
ATOM 686 C CA . ARG A 1 92 ? 4.573 -4.136 -6.542 1.00 96.50 92 ARG A CA 1
ATOM 687 C C . ARG A 1 92 ? 6.063 -3.811 -6.525 1.00 96.50 92 ARG A C 1
ATOM 689 O O . ARG A 1 92 ? 6.866 -4.510 -7.143 1.00 96.50 92 ARG A O 1
ATOM 696 N N . LEU A 1 93 ? 6.478 -2.806 -5.755 1.00 96.62 93 LEU A N 1
ATOM 697 C CA . LEU A 1 93 ? 7.889 -2.454 -5.571 1.00 96.62 93 LEU A CA 1
ATOM 698 C C . LEU A 1 93 ? 8.712 -3.582 -4.926 1.00 96.62 93 LEU A C 1
ATOM 700 O O . LEU A 1 93 ? 9.934 -3.633 -5.116 1.00 96.62 93 LEU A O 1
ATOM 704 N N . GLU A 1 94 ? 8.076 -4.474 -4.164 1.00 95.00 94 GLU A N 1
ATOM 705 C CA . GLU A 1 94 ? 8.714 -5.634 -3.544 1.00 95.00 94 GLU A CA 1
ATOM 706 C C . GLU A 1 94 ? 8.699 -6.890 -4.434 1.00 95.00 94 GLU A C 1
ATOM 708 O O . GLU A 1 94 ? 9.378 -7.860 -4.091 1.00 95.00 94 GLU A O 1
ATOM 713 N N . LEU A 1 95 ? 8.056 -6.882 -5.610 1.00 89.31 95 LEU A N 1
ATOM 714 C CA . LEU A 1 95 ? 8.128 -7.985 -6.586 1.00 89.31 95 LEU A CA 1
ATOM 715 C C . LEU A 1 95 ? 9.558 -8.218 -7.104 1.00 89.31 95 LEU A C 1
ATOM 717 O O . LEU A 1 95 ? 9.988 -9.359 -7.297 1.00 89.31 95 LEU A O 1
ATOM 721 N N . LYS A 1 96 ? 10.367 -7.157 -7.213 1.00 86.56 96 LYS A N 1
ATOM 722 C CA . LYS A 1 96 ? 11.771 -7.253 -7.655 1.00 86.56 96 LYS A CA 1
ATOM 723 C C . LYS A 1 96 ? 12.637 -8.150 -6.772 1.00 86.56 96 LYS A C 1
ATOM 725 O O . LYS A 1 96 ? 13.612 -8.728 -7.249 1.00 86.56 96 LYS A O 1
ATOM 730 N N . ARG A 1 97 ? 12.286 -8.307 -5.491 1.00 85.75 97 ARG A N 1
ATOM 731 C CA . ARG A 1 97 ? 12.965 -9.220 -4.550 1.00 85.75 97 ARG A CA 1
ATOM 732 C C . ARG A 1 97 ? 12.865 -10.679 -4.983 1.00 85.75 97 ARG A C 1
ATOM 734 O O . ARG A 1 97 ? 13.783 -11.439 -4.702 1.00 85.75 97 ARG A O 1
ATOM 741 N N . ILE A 1 98 ? 11.752 -11.061 -5.602 1.00 86.00 98 ILE A N 1
ATOM 742 C CA . ILE A 1 98 ? 11.483 -12.439 -6.030 1.00 86.00 98 ILE A CA 1
ATOM 743 C C . ILE A 1 98 ? 11.769 -12.637 -7.525 1.00 86.00 98 ILE A C 1
ATOM 745 O O . ILE A 1 98 ? 11.305 -13.600 -8.120 1.00 86.00 98 ILE A O 1
ATOM 749 N N . GLY A 1 99 ? 12.531 -11.722 -8.134 1.00 85.81 99 GLY A N 1
ATOM 750 C CA . GLY A 1 99 ? 12.947 -11.809 -9.535 1.00 85.81 99 GLY A CA 1
ATOM 751 C C . GLY A 1 99 ? 11.904 -11.342 -10.551 1.00 85.81 99 GLY A C 1
ATOM 752 O O . GLY A 1 99 ? 12.133 -11.498 -11.744 1.00 85.81 99 GLY A O 1
ATOM 753 N N . ARG A 1 100 ? 10.785 -10.751 -10.112 1.00 88.31 100 ARG A N 1
ATOM 754 C CA . ARG A 1 100 ? 9.765 -10.184 -11.007 1.00 88.31 100 ARG A CA 1
ATOM 755 C C . ARG A 1 100 ? 10.064 -8.717 -11.320 1.00 88.31 100 ARG A C 1
ATOM 757 O O . ARG A 1 100 ? 10.506 -7.974 -10.446 1.00 88.31 100 ARG A O 1
ATOM 764 N N . GLU A 1 101 ? 9.853 -8.294 -12.561 1.00 89.62 101 GLU A N 1
ATOM 765 C CA . GLU A 1 101 ? 10.010 -6.884 -12.928 1.00 89.62 101 GLU A CA 1
ATOM 766 C C . GLU A 1 101 ? 8.923 -6.013 -12.288 1.00 89.62 101 GLU A C 1
ATOM 768 O O . GLU A 1 101 ? 7.817 -6.478 -12.019 1.00 89.62 101 GLU A O 1
ATOM 773 N N . ILE A 1 102 ? 9.271 -4.754 -12.013 1.00 93.75 102 ILE A N 1
ATOM 774 C CA . ILE A 1 102 ? 8.303 -3.748 -11.570 1.00 93.75 102 ILE A CA 1
ATOM 775 C C . ILE A 1 102 ? 7.713 -3.134 -12.833 1.00 93.75 102 ILE A C 1
ATOM 777 O O . ILE A 1 102 ? 8.454 -2.528 -13.608 1.00 93.75 102 ILE A O 1
ATOM 781 N N . ASP A 1 103 ? 6.406 -3.271 -13.012 1.00 94.88 103 ASP A N 1
ATOM 782 C CA . ASP A 1 103 ? 5.676 -2.540 -14.040 1.00 94.88 103 ASP A CA 1
ATOM 783 C C . ASP A 1 103 ? 5.417 -1.108 -13.552 1.00 94.88 103 ASP A C 1
ATOM 785 O O . ASP A 1 103 ? 4.798 -0.902 -12.505 1.00 94.88 103 ASP A O 1
ATOM 789 N N . LEU A 1 104 ? 5.958 -0.120 -14.268 1.00 95.50 104 LEU A N 1
ATOM 790 C CA . LEU A 1 104 ? 5.837 1.290 -13.897 1.00 95.50 104 LEU A CA 1
ATOM 791 C C . LEU A 1 104 ? 4.440 1.848 -14.172 1.00 95.50 104 LEU A C 1
ATOM 793 O O . LEU A 1 104 ? 4.057 2.803 -13.497 1.00 95.50 104 LEU A O 1
ATOM 797 N N . ASP A 1 105 ? 3.698 1.250 -15.106 1.00 96.38 105 ASP A N 1
ATOM 798 C CA . ASP A 1 105 ? 2.335 1.667 -15.453 1.00 96.38 105 ASP A CA 1
ATOM 799 C C . ASP A 1 105 ? 1.322 1.198 -14.395 1.00 96.38 105 ASP A C 1
ATOM 801 O O . ASP A 1 105 ? 0.195 1.681 -14.336 1.00 96.38 105 ASP A O 1
ATOM 805 N N . LEU A 1 106 ? 1.755 0.301 -13.501 1.00 96.75 106 LEU A N 1
ATOM 806 C CA . LEU A 1 106 ? 1.005 -0.162 -12.337 1.00 96.75 106 LEU A CA 1
ATOM 807 C C . LEU A 1 106 ? 1.427 0.541 -11.040 1.00 96.75 106 LEU A C 1
ATOM 809 O O . LEU A 1 106 ? 1.144 0.034 -9.958 1.00 96.75 106 LEU A O 1
ATOM 813 N N . LEU A 1 107 ? 2.118 1.680 -11.094 1.00 97.94 107 LEU A N 1
ATOM 814 C CA . LEU A 1 107 ? 2.404 2.478 -9.898 1.00 97.94 107 LEU A CA 1
ATOM 815 C C . LEU A 1 107 ? 1.467 3.685 -9.844 1.00 97.94 107 LEU A C 1
ATOM 817 O O . LEU A 1 107 ? 1.471 4.520 -10.743 1.00 97.94 107 LEU A O 1
ATOM 821 N N . SER A 1 108 ? 0.677 3.775 -8.777 1.00 98.38 108 SER A N 1
ATOM 822 C CA . SER A 1 108 ? -0.366 4.793 -8.607 1.00 98.38 108 SER A CA 1
ATOM 823 C C . SER A 1 108 ? 0.208 6.128 -8.125 1.00 98.38 108 SER A C 1
ATOM 825 O O . SER A 1 108 ? -0.293 7.190 -8.482 1.00 98.38 108 SER A O 1
ATOM 827 N N . THR A 1 109 ? 1.284 6.108 -7.329 1.00 98.00 109 THR A N 1
ATOM 828 C CA . THR A 1 109 ? 1.901 7.329 -6.795 1.00 98.00 109 THR A CA 1
ATOM 829 C C . THR A 1 109 ? 3.168 7.725 -7.547 1.00 98.00 109 THR A C 1
ATOM 831 O O . THR A 1 109 ? 4.051 6.911 -7.843 1.00 98.00 109 THR A O 1
ATOM 834 N N . GLU A 1 110 ? 3.344 9.033 -7.753 1.00 97.75 110 GLU A N 1
ATOM 835 C CA . GLU A 1 110 ? 4.588 9.566 -8.316 1.00 97.75 110 GLU A CA 1
ATOM 836 C C . GLU A 1 110 ? 5.806 9.217 -7.434 1.00 97.75 110 GLU A C 1
ATOM 838 O O . GLU A 1 110 ? 6.906 8.951 -7.932 1.00 97.75 110 GLU A O 1
ATOM 843 N N . VAL A 1 111 ? 5.618 9.168 -6.110 1.00 97.88 111 VAL A N 1
ATOM 844 C CA . VAL A 1 111 ? 6.669 8.802 -5.148 1.00 97.88 111 VAL A CA 1
ATOM 845 C C . VAL A 1 111 ? 7.163 7.374 -5.393 1.00 97.88 111 VAL A C 1
ATOM 847 O O . VAL A 1 111 ? 8.379 7.152 -5.451 1.00 97.88 111 VAL A O 1
ATOM 850 N N . ALA A 1 112 ? 6.256 6.412 -5.582 1.00 97.81 112 ALA A N 1
ATOM 851 C CA . ALA A 1 112 ? 6.618 5.033 -5.893 1.00 97.81 112 ALA A CA 1
ATOM 852 C C . ALA A 1 112 ? 7.320 4.917 -7.247 1.00 97.81 112 ALA A C 1
ATOM 854 O O . ALA A 1 112 ? 8.354 4.249 -7.345 1.00 97.81 112 ALA A O 1
ATOM 855 N N . TRP A 1 113 ? 6.830 5.625 -8.265 1.00 97.81 113 TRP A N 1
ATOM 856 C CA . TRP A 1 113 ? 7.453 5.648 -9.588 1.00 97.81 113 TRP A CA 1
ATOM 857 C C . TRP A 1 113 ? 8.896 6.169 -9.541 1.00 97.81 113 TRP A C 1
ATOM 859 O O . TRP A 1 113 ? 9.832 5.527 -10.035 1.00 97.81 113 TRP A O 1
ATOM 869 N N . ARG A 1 114 ? 9.122 7.302 -8.860 1.00 97.19 114 ARG A N 1
ATOM 870 C CA . ARG A 1 114 ? 10.467 7.869 -8.656 1.00 97.19 114 ARG A CA 1
ATOM 871 C C . ARG A 1 114 ? 11.366 6.892 -7.894 1.00 97.19 114 ARG A C 1
ATOM 873 O O . ARG A 1 114 ? 12.539 6.727 -8.244 1.00 97.19 114 ARG A O 1
ATOM 880 N N . LEU A 1 115 ? 10.827 6.203 -6.885 1.00 96.44 115 LEU A N 1
ATOM 881 C CA . LEU A 1 115 ? 11.557 5.194 -6.117 1.00 96.44 115 LEU A CA 1
ATOM 882 C C . LEU A 1 115 ? 11.955 3.983 -6.975 1.00 96.44 115 LEU A C 1
ATOM 884 O O . LEU A 1 115 ? 13.100 3.528 -6.876 1.00 96.44 115 LEU A O 1
ATOM 888 N N . ALA A 1 116 ? 11.059 3.481 -7.828 1.00 95.88 116 ALA A N 1
ATOM 889 C CA . ALA A 1 116 ? 11.342 2.389 -8.758 1.00 95.88 116 ALA A CA 1
ATOM 890 C C . ALA A 1 116 ? 12.503 2.751 -9.697 1.00 95.88 116 ALA A C 1
ATOM 892 O O . ALA A 1 116 ? 13.490 2.013 -9.786 1.00 95.88 116 ALA A O 1
ATOM 893 N N . ARG A 1 117 ? 12.453 3.941 -10.311 1.00 94.69 117 ARG A N 1
ATOM 894 C CA . ARG A 1 117 ? 13.527 4.431 -11.191 1.00 94.69 117 ARG A CA 1
ATOM 895 C C . ARG A 1 117 ? 14.856 4.596 -10.467 1.00 94.69 117 ARG A C 1
ATOM 897 O O . ARG A 1 117 ? 15.890 4.166 -10.977 1.00 94.69 117 ARG A O 1
ATOM 904 N N . ALA A 1 118 ? 14.848 5.153 -9.257 1.00 92.75 118 ALA A N 1
ATOM 905 C CA . ALA A 1 118 ? 16.062 5.287 -8.455 1.00 92.75 118 ALA A CA 1
ATOM 906 C C . ALA A 1 118 ? 16.672 3.918 -8.088 1.00 92.75 118 ALA A C 1
ATOM 908 O O . ALA A 1 118 ? 17.894 3.757 -8.107 1.00 92.75 118 ALA A O 1
ATOM 909 N N . ARG A 1 119 ? 15.841 2.910 -7.774 1.00 91.25 119 ARG A N 1
ATOM 910 C CA . ARG A 1 119 ? 16.292 1.526 -7.523 1.00 91.25 119 ARG A CA 1
ATOM 911 C C . ARG A 1 119 ? 16.917 0.896 -8.774 1.00 91.25 119 ARG A C 1
ATOM 913 O O . ARG A 1 119 ? 17.932 0.211 -8.648 1.00 91.25 119 ARG A O 1
ATOM 920 N N . ALA A 1 120 ? 16.352 1.143 -9.957 1.00 86.88 120 ALA A N 1
ATOM 921 C CA . ALA A 1 120 ? 16.898 0.664 -11.227 1.00 86.88 120 ALA A CA 1
ATOM 922 C C . ALA A 1 120 ? 18.256 1.313 -11.554 1.00 86.88 120 ALA A C 1
ATOM 924 O O . ALA A 1 120 ? 19.226 0.603 -11.820 1.00 86.88 120 ALA A O 1
ATOM 925 N N . ALA A 1 121 ? 18.365 2.640 -11.434 1.00 85.81 121 ALA A N 1
ATOM 926 C CA . ALA A 1 121 ? 19.602 3.374 -11.707 1.00 85.81 121 ALA A CA 1
ATOM 927 C C . ALA A 1 121 ? 20.762 2.942 -10.791 1.00 85.81 121 ALA A C 1
ATOM 929 O O . ALA A 1 121 ? 21.863 2.668 -11.266 1.00 85.81 121 ALA A O 1
ATOM 930 N N . ARG A 1 122 ? 20.512 2.792 -9.480 1.00 84.25 122 ARG A N 1
ATOM 931 C CA . ARG A 1 122 ? 21.528 2.307 -8.521 1.00 84.25 122 ARG A CA 1
ATOM 932 C C . ARG A 1 122 ? 22.062 0.922 -8.882 1.00 84.25 122 ARG A C 1
ATOM 934 O O . ARG A 1 122 ? 23.242 0.650 -8.688 1.00 84.25 122 ARG A O 1
ATOM 941 N N . ARG A 1 123 ? 21.207 0.044 -9.411 1.00 76.69 123 ARG A N 1
ATOM 942 C CA . ARG A 1 123 ? 21.610 -1.295 -9.851 1.00 76.69 123 ARG A CA 1
ATOM 943 C C . ARG A 1 123 ? 22.499 -1.241 -11.092 1.00 76.69 123 ARG A C 1
ATOM 945 O O . ARG A 1 123 ? 23.483 -1.968 -11.138 1.00 76.69 123 ARG A O 1
ATOM 952 N N . ALA A 1 124 ? 22.183 -0.376 -12.056 1.00 74.44 124 ALA A N 1
ATOM 953 C CA . ALA A 1 124 ? 23.000 -0.199 -13.255 1.00 74.44 124 ALA A CA 1
ATOM 954 C C . ALA A 1 124 ? 24.427 0.263 -12.910 1.00 74.44 124 ALA A C 1
ATOM 956 O O . ALA A 1 124 ? 25.385 -0.282 -13.446 1.00 74.44 124 ALA A O 1
ATOM 957 N N . VAL A 1 125 ? 24.574 1.182 -11.948 1.00 76.75 125 VAL A N 1
ATOM 958 C CA . VAL A 1 125 ? 25.892 1.628 -11.456 1.00 76.75 125 VAL A CA 1
ATOM 959 C C . VAL A 1 125 ? 26.681 0.477 -10.820 1.00 76.75 125 VAL A C 1
ATOM 961 O O . VAL A 1 125 ? 27.860 0.308 -11.116 1.00 76.75 125 VAL A O 1
ATOM 964 N N . LEU A 1 126 ? 26.037 -0.348 -9.985 1.00 71.38 126 LEU A N 1
ATOM 965 C CA . LEU A 1 126 ? 26.696 -1.489 -9.333 1.00 71.38 126 LEU A CA 1
ATOM 966 C C . LEU A 1 126 ? 27.142 -2.579 -10.320 1.00 71.38 126 LEU A C 1
ATOM 968 O O . LEU A 1 126 ? 28.153 -3.228 -10.081 1.00 71.38 126 LEU A O 1
ATOM 972 N N . ILE A 1 127 ? 26.396 -2.790 -11.408 1.00 69.62 127 ILE A N 1
ATOM 973 C CA . ILE A 1 127 ? 26.738 -3.786 -12.437 1.00 69.62 127 ILE A CA 1
ATOM 974 C C . ILE A 1 127 ? 27.789 -3.229 -13.415 1.00 69.62 127 ILE A C 1
ATOM 976 O O . ILE A 1 127 ? 28.670 -3.967 -13.845 1.00 69.62 127 ILE A O 1
ATOM 980 N N . GLY A 1 128 ? 27.730 -1.935 -13.744 1.00 56.53 128 GLY A N 1
ATOM 981 C CA . GLY A 1 128 ? 28.643 -1.284 -14.691 1.00 56.53 128 GLY A CA 1
ATOM 982 C C . GLY A 1 128 ? 30.036 -0.956 -14.139 1.00 56.53 128 GLY A C 1
ATOM 983 O O . GLY A 1 128 ? 30.964 -0.800 -14.920 1.00 56.53 128 GLY A O 1
ATOM 984 N N . GLY A 1 129 ? 30.215 -0.886 -12.815 1.00 56.59 129 GLY A N 1
ATOM 985 C CA . GLY A 1 129 ? 31.504 -0.567 -12.177 1.00 56.59 129 GLY A CA 1
ATOM 986 C C . GLY A 1 129 ? 32.488 -1.738 -12.019 1.00 56.59 129 GLY A C 1
ATOM 987 O O . GLY A 1 129 ? 33.485 -1.591 -11.320 1.00 56.59 129 GLY A O 1
ATOM 988 N N . GLY A 1 130 ? 32.204 -2.911 -12.597 1.00 51.84 130 GLY A N 1
ATOM 989 C CA . GLY A 1 130 ? 32.980 -4.144 -12.394 1.00 51.84 130 GLY A CA 1
ATOM 990 C C . GLY A 1 130 ? 34.029 -4.477 -13.464 1.00 51.84 130 GLY A C 1
ATOM 991 O O . GLY A 1 130 ? 34.585 -5.572 -13.415 1.00 51.84 130 GLY A O 1
ATOM 992 N N . HIS A 1 131 ? 34.284 -3.601 -14.442 1.00 52.69 131 HIS A N 1
ATOM 993 C CA . HIS A 1 131 ? 35.141 -3.928 -15.590 1.00 52.69 131 HIS A CA 1
ATOM 994 C C . HIS A 1 131 ? 36.198 -2.866 -15.918 1.00 52.69 131 HIS A C 1
ATOM 996 O O . HIS A 1 131 ? 36.368 -2.529 -17.076 1.00 52.69 131 HIS A O 1
ATOM 1002 N N . ASP A 1 132 ? 36.937 -2.383 -14.918 1.00 56.09 132 ASP A N 1
ATOM 1003 C CA . ASP A 1 132 ? 38.178 -1.630 -15.144 1.00 56.09 132 ASP A CA 1
ATOM 1004 C C . ASP A 1 132 ? 39.244 -2.108 -14.154 1.00 56.09 132 ASP A C 1
ATOM 1006 O O . ASP A 1 132 ? 39.304 -1.679 -13.003 1.00 56.09 132 ASP A O 1
ATOM 1010 N N . GLY A 1 133 ? 40.070 -3.065 -14.580 1.00 54.34 133 GLY A N 1
ATOM 1011 C CA . GLY A 1 133 ? 41.152 -3.566 -13.738 1.00 54.34 133 GLY A CA 1
ATOM 1012 C C . GLY A 1 133 ? 41.821 -4.828 -14.258 1.00 54.34 133 GLY A C 1
ATOM 1013 O O . GLY A 1 133 ? 41.719 -5.869 -13.613 1.00 54.34 133 GLY A O 1
ATOM 1014 N N . LYS A 1 134 ? 42.497 -4.729 -15.410 1.00 49.56 134 LYS A N 1
ATOM 1015 C CA . LYS A 1 134 ? 43.712 -5.493 -15.758 1.00 49.56 134 LYS A CA 1
ATOM 1016 C C . LYS A 1 134 ? 44.286 -4.975 -17.082 1.00 49.56 134 LYS A C 1
ATOM 1018 O O . LYS A 1 134 ? 43.811 -5.316 -18.161 1.00 49.56 134 LYS A O 1
ATOM 1023 N N . SER A 1 135 ? 45.316 -4.147 -16.974 1.00 50.78 135 SER A N 1
ATOM 1024 C CA . SER A 1 135 ? 46.375 -3.972 -17.973 1.00 50.78 135 SER A CA 1
ATOM 1025 C C . SER A 1 135 ? 47.699 -4.066 -17.236 1.00 50.78 135 SER A C 1
ATOM 1027 O O . SER A 1 135 ? 47.740 -3.579 -16.083 1.00 50.78 135 SER A O 1
#

Foldseek 3Di:
DQQLLVQLLVLCVVVVHDSVLSNLLSVQLQVQPPDPDDDLVSLLVSLVVSLVVCVVPPVVDDSVVSSVLSSCLPVQAEDPPSSSLSNNLSVLLCVVVVVDDRDLNSRHDPVSNVVSVVVVVVVCCVVVVPPDDDD

Radius of gyration: 16.72 Å; chains: 1; bounding box: 60×34×36 Å